Protein AF-A0A5S3YKK8-F1 (afdb_monomer)

Foldseek 3Di:
DVVVVVVVVVVVVPPPPPPPPPDQPDPDPQQDWDDDPPDPDIDGSSVQPPHDDDDDDDDCPDPCNVVPPVD

Mean predicted aligned error: 11.8 Å

S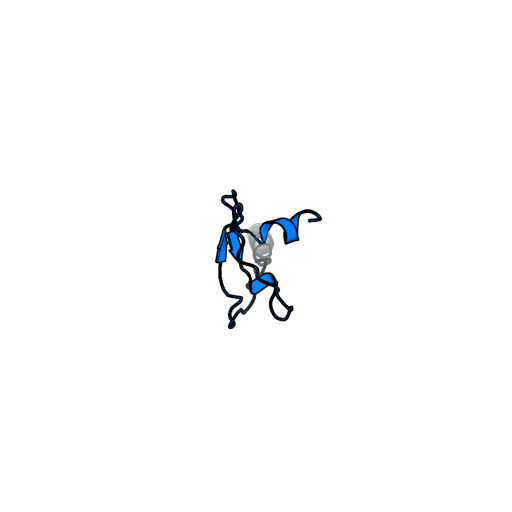equence (71 aa):
MLNKLLTLTLISSSLLLSSQVLAATCDDFTNVELRKLRSQDTLNLCQFKNKPLLIVNTASNCGFTGQFEDL

Secondary structure (DSSP, 8-state):
-HHHHHHHHHHHGGG------------STT--EEEPTTSS-EEEGGGGTTS--------TTSTTGGGGTT-

Solvent-accessible surface area (backbone atoms only — not comparable to full-atom values): 5006 Å² total; per-residue (Å²): 114,68,68,63,54,57,53,56,56,61,67,60,70,74,74,74,81,70,78,77,78,78,70,79,90,58,90,57,90,37,63,41,80,43,70,44,88,98,51,92,52,68,46,57,45,40,87,48,65,100,52,94,78,91,85,78,93,82,59,90,88,44,98,67,43,71,82,52,76,92,112

Structure (mmCIF, N/CA/C/O backbone):
data_AF-A0A5S3YKK8-F1
#
_entry.id   AF-A0A5S3YKK8-F1
#
loop_
_atom_site.group_PDB
_atom_site.id
_atom_site.type_symbol
_atom_site.label_atom_id
_atom_site.label_alt_id
_atom_site.label_comp_id
_atom_site.label_asym_id
_atom_site.label_entity_id
_atom_site.label_seq_id
_atom_site.pdbx_PDB_ins_code
_atom_site.Cartn_x
_atom_site.Cartn_y
_atom_site.Cartn_z
_a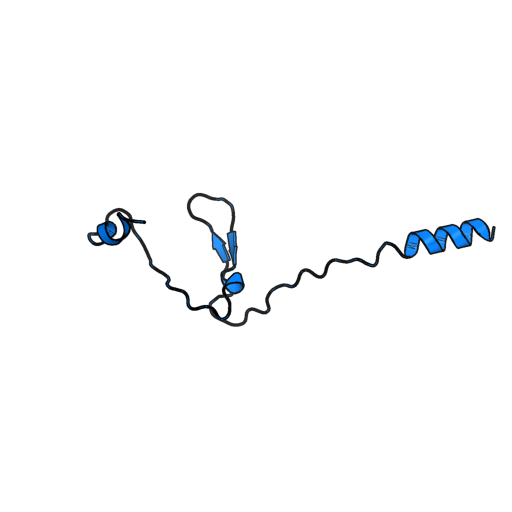tom_site.occupancy
_atom_site.B_iso_or_equiv
_atom_site.auth_seq_id
_atom_site.auth_comp_id
_atom_site.auth_asym_id
_atom_site.auth_atom_id
_atom_site.pdbx_PDB_model_num
ATOM 1 N N . MET A 1 1 ? -16.945 44.353 41.502 1.00 58.09 1 MET A N 1
ATOM 2 C CA . MET A 1 1 ? -16.144 43.101 41.527 1.00 58.09 1 MET A CA 1
ATOM 3 C C . MET A 1 1 ? -16.923 41.901 40.984 1.00 58.09 1 MET A C 1
ATOM 5 O O . MET A 1 1 ? -16.318 41.057 40.340 1.00 58.09 1 MET A O 1
ATOM 9 N N . LEU A 1 2 ? -18.253 41.879 41.134 1.00 61.41 2 LEU A N 1
ATOM 10 C CA . LEU A 1 2 ? -19.133 40.819 40.630 1.00 61.41 2 LEU A CA 1
ATOM 11 C C . LEU A 1 2 ? -19.125 40.667 39.090 1.00 61.41 2 LEU A C 1
ATOM 13 O O . LEU A 1 2 ? -19.045 39.552 38.593 1.00 61.41 2 LEU A O 1
ATOM 17 N N . ASN A 1 3 ? -19.071 41.767 38.325 1.00 53.31 3 ASN A N 1
ATOM 18 C CA . ASN A 1 3 ? -19.033 41.703 36.851 1.00 53.31 3 ASN A CA 1
ATOM 19 C C . ASN A 1 3 ? -17.722 41.132 36.286 1.00 53.31 3 ASN A C 1
ATOM 21 O O . ASN A 1 3 ? -17.762 40.504 35.235 1.00 53.31 3 ASN A O 1
ATOM 25 N N . LYS A 1 4 ? -16.583 41.314 36.980 1.00 57.19 4 LYS A N 1
ATOM 26 C CA . LYS A 1 4 ? -15.293 40.685 36.623 1.00 57.19 4 LYS A CA 1
ATOM 27 C C . LYS A 1 4 ? -15.315 39.178 36.889 1.00 57.19 4 LYS A C 1
ATOM 29 O O . LYS A 1 4 ? -14.704 38.427 36.145 1.00 57.19 4 LYS A O 1
ATOM 34 N N . LEU A 1 5 ? -16.049 38.747 37.918 1.00 54.59 5 LEU A N 1
ATOM 35 C CA . LEU A 1 5 ? -16.243 37.332 38.230 1.00 54.59 5 LEU A CA 1
ATOM 36 C C . LEU A 1 5 ? -17.186 36.661 37.215 1.00 54.59 5 LEU A C 1
ATOM 38 O O . LEU A 1 5 ? -16.916 35.547 36.785 1.00 54.59 5 LEU A O 1
ATOM 42 N N . LEU A 1 6 ? -18.222 37.378 36.759 1.00 55.94 6 LEU A N 1
ATOM 43 C CA . LEU A 1 6 ? -19.172 36.907 35.741 1.00 55.94 6 LEU A CA 1
ATOM 44 C C . LEU A 1 6 ? -18.571 36.851 34.321 1.00 55.94 6 LEU A C 1
ATOM 46 O O . LEU A 1 6 ? -18.944 36.003 33.518 1.00 55.94 6 LEU A O 1
ATOM 50 N N . THR A 1 7 ? -17.619 37.734 33.997 1.00 54.66 7 THR A N 1
ATOM 51 C CA . THR A 1 7 ? -16.862 37.647 32.731 1.00 54.66 7 THR A CA 1
ATOM 52 C C . THR A 1 7 ? -15.812 36.541 32.769 1.00 54.66 7 THR A C 1
ATOM 54 O O . THR A 1 7 ? -15.585 35.893 31.752 1.00 54.66 7 THR A O 1
ATOM 57 N N . LEU A 1 8 ? -15.219 36.265 33.936 1.00 54.00 8 LEU A N 1
ATOM 58 C CA . LEU A 1 8 ? -14.256 35.173 34.097 1.00 54.00 8 LEU A CA 1
ATOM 59 C C . LEU A 1 8 ? -14.915 33.789 33.955 1.00 54.00 8 LEU A C 1
ATOM 61 O O . LEU A 1 8 ? -14.300 32.872 33.416 1.00 54.00 8 LEU A O 1
ATOM 65 N N . THR A 1 9 ? -16.179 33.641 34.366 1.00 55.38 9 THR A N 1
ATOM 66 C CA . THR A 1 9 ? -16.935 32.393 34.169 1.00 55.38 9 THR A CA 1
ATOM 67 C C . THR A 1 9 ? -17.384 32.185 32.719 1.00 55.38 9 THR A C 1
ATOM 69 O O . THR A 1 9 ? -17.405 31.044 32.258 1.00 55.38 9 THR A O 1
ATOM 72 N N . LEU A 1 10 ? -17.674 33.255 31.966 1.00 53.50 10 LEU A N 1
ATOM 73 C CA . LEU A 1 10 ? -18.100 33.158 30.561 1.00 53.50 10 LEU A CA 1
ATOM 74 C C . LEU A 1 10 ? -16.961 32.737 29.613 1.00 53.50 10 LEU A C 1
ATOM 76 O O . LEU A 1 10 ? -17.202 32.019 28.648 1.00 53.50 10 LEU A O 1
ATOM 80 N N . ILE A 1 11 ? -15.717 33.129 29.914 1.00 55.25 11 ILE A N 1
ATOM 81 C CA . ILE A 1 11 ? -14.523 32.770 29.122 1.00 55.25 11 ILE A CA 1
ATOM 82 C C . ILE A 1 11 ? -14.109 31.301 29.354 1.00 55.25 11 ILE A C 1
ATOM 84 O O . ILE A 1 11 ? -13.452 30.700 28.511 1.00 55.25 11 ILE A O 1
ATOM 88 N N . SER A 1 12 ? -14.527 30.691 30.468 1.00 53.75 12 SER A N 1
ATOM 89 C CA . SER A 1 12 ? -14.187 29.302 30.810 1.00 53.75 12 SER A CA 1
ATOM 90 C C . SER A 1 12 ? -15.033 28.256 30.058 1.00 53.75 12 SER A C 1
ATOM 92 O O . SER A 1 12 ? -14.584 27.133 29.837 1.00 53.75 12 SER A O 1
ATOM 94 N N . SER A 1 13 ? -16.247 28.605 29.608 1.00 52.31 13 SER A N 1
ATOM 95 C CA . SER A 1 13 ? -17.158 27.641 28.954 1.00 52.31 13 SER A CA 1
ATOM 96 C C . SER A 1 13 ? -16.805 27.293 27.502 1.00 52.31 13 SER A C 1
ATOM 98 O O . SER A 1 13 ? -17.351 26.336 26.959 1.00 52.31 13 SER A O 1
ATOM 100 N N . SER A 1 14 ? -15.897 28.022 26.851 1.00 56.78 14 SER A N 1
ATOM 101 C CA . SER A 1 14 ? -15.536 27.802 25.441 1.00 56.78 14 SER A CA 1
ATOM 102 C C . SER A 1 14 ? -14.436 26.752 25.216 1.00 56.78 14 SER A C 1
ATOM 104 O O . SER A 1 14 ? -14.132 26.441 24.067 1.00 56.78 14 SER A O 1
ATOM 106 N N . LEU A 1 15 ? -13.861 26.160 26.272 1.00 58.50 15 LEU A N 1
ATOM 107 C CA . LEU A 1 15 ? -12.744 25.203 26.164 1.00 58.50 15 LEU A CA 1
ATOM 108 C C . LEU A 1 15 ? -13.146 23.716 26.066 1.00 58.50 15 LEU A C 1
ATOM 110 O O . LEU A 1 15 ? -12.268 22.858 26.043 1.00 58.50 15 LEU A O 1
ATOM 114 N N . LEU A 1 16 ? -14.440 23.385 26.005 1.00 60.31 16 LEU A N 1
ATOM 115 C CA . LEU A 1 16 ? -14.910 21.988 26.069 1.00 60.31 16 LEU A CA 1
ATOM 116 C C . LEU A 1 16 ? -15.270 21.349 24.716 1.00 60.31 16 LEU A C 1
ATOM 118 O O . LEU A 1 16 ? -15.706 20.202 24.692 1.00 60.31 16 LEU A O 1
ATOM 122 N N . LEU A 1 17 ? -15.044 22.021 23.581 1.00 61.81 17 LEU A N 1
ATOM 123 C CA . LEU A 1 17 ? -15.121 21.380 22.258 1.00 61.81 17 LEU A CA 1
ATOM 124 C C . LEU A 1 17 ? -13.764 20.767 21.871 1.00 61.81 17 LEU A C 1
ATOM 126 O O . LEU A 1 17 ? -13.157 21.110 20.856 1.00 61.81 17 LEU A O 1
ATOM 130 N N . SER A 1 18 ? -13.264 19.840 22.685 1.00 65.00 18 SER A N 1
ATOM 131 C CA . SER A 1 18 ? 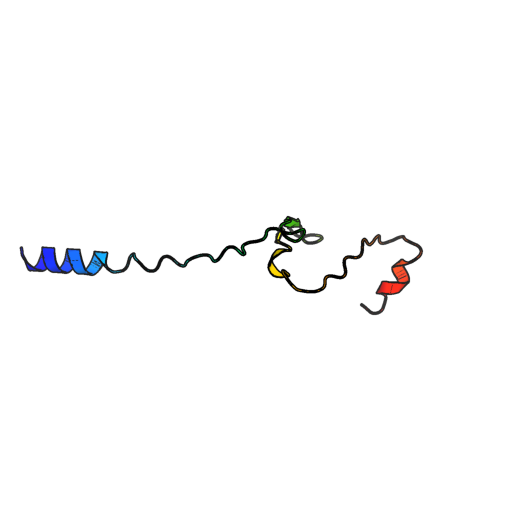-12.196 18.941 22.254 1.00 65.00 18 SER A CA 1
ATOM 132 C C . SER A 1 18 ? -12.780 17.962 21.233 1.00 65.00 18 SER A C 1
ATOM 134 O O . SER A 1 18 ? -13.566 17.073 21.558 1.00 65.00 18 SER A O 1
ATOM 136 N N . SER A 1 19 ? -12.422 18.166 19.963 1.00 64.50 19 SER A N 1
ATOM 137 C CA . SER A 1 19 ? -12.761 17.257 18.868 1.0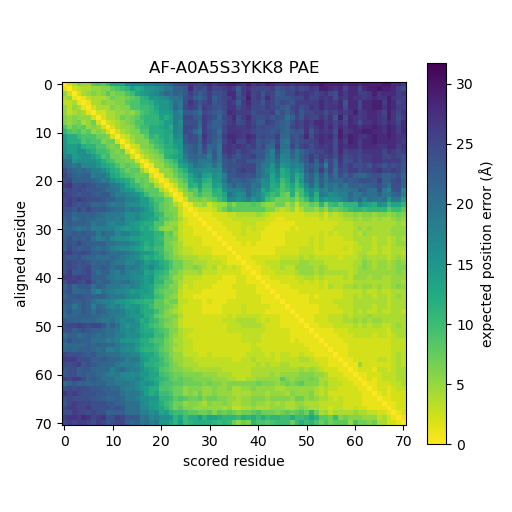0 64.50 19 SER A CA 1
ATOM 138 C C . SER A 1 19 ? -12.178 15.885 19.186 1.00 64.50 19 SER A C 1
ATOM 140 O O . SER A 1 19 ? -10.960 15.715 19.226 1.00 64.50 19 SER A O 1
ATOM 142 N N . GLN A 1 20 ? -13.045 14.916 19.464 1.00 61.91 20 GLN A N 1
ATOM 143 C CA . GLN A 1 20 ? -12.631 13.544 19.712 1.00 61.91 20 GLN A CA 1
ATOM 144 C C . GLN A 1 20 ? -12.157 12.990 18.370 1.00 61.91 20 GLN A C 1
ATOM 146 O O . GLN A 1 20 ? -12.966 12.697 17.490 1.00 61.91 20 GLN A O 1
ATOM 151 N N . VAL A 1 21 ? -10.839 12.919 18.177 1.00 63.75 21 VAL A N 1
ATOM 152 C CA . VAL A 1 21 ? -10.258 12.198 17.046 1.00 63.75 21 VAL A CA 1
ATOM 153 C C . VAL A 1 21 ? -10.624 10.735 17.256 1.00 63.75 21 VAL A C 1
ATOM 155 O O . VAL A 1 21 ? -10.051 10.058 18.107 1.00 63.75 21 VAL A O 1
ATOM 158 N N . LEU A 1 22 ? -11.640 10.276 16.526 1.00 62.09 22 LEU A N 1
ATOM 159 C CA . LEU A 1 22 ? -12.081 8.892 16.538 1.00 62.09 22 LEU A CA 1
ATOM 160 C C . LEU A 1 22 ? -11.000 8.067 15.830 1.00 62.09 22 LEU A C 1
ATOM 162 O O . LEU A 1 22 ? -11.043 7.863 14.618 1.00 62.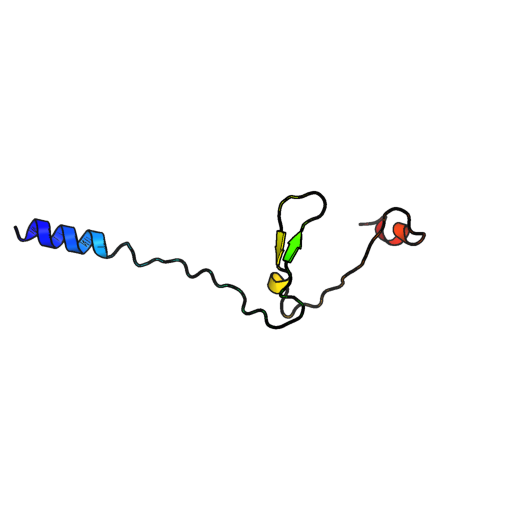09 22 LEU A O 1
ATOM 166 N N . ALA A 1 23 ? -9.978 7.653 16.576 1.00 63.00 23 ALA A N 1
ATOM 167 C CA . ALA A 1 23 ? -9.055 6.642 16.096 1.00 63.00 23 ALA A CA 1
ATOM 168 C C . ALA A 1 23 ? -9.880 5.379 15.830 1.00 63.00 23 ALA A C 1
ATOM 170 O O . ALA A 1 23 ? -10.601 4.906 16.712 1.00 63.00 23 ALA A O 1
ATOM 171 N N . ALA A 1 24 ? -9.828 4.863 14.603 1.00 65.12 24 ALA A N 1
ATOM 172 C CA . ALA A 1 24 ? -10.458 3.591 14.304 1.00 65.12 24 ALA A CA 1
ATOM 173 C C . ALA A 1 24 ? -9.869 2.524 15.248 1.00 65.12 24 ALA A C 1
ATOM 175 O O . ALA A 1 24 ? -8.660 2.468 15.470 1.00 65.12 24 ALA A O 1
ATOM 176 N N . THR A 1 25 ? -10.724 1.715 15.869 1.00 71.94 25 THR A N 1
ATOM 177 C CA . THR A 1 25 ? -10.308 0.611 16.739 1.00 71.94 25 THR A CA 1
ATOM 178 C C . THR A 1 25 ? -9.978 -0.589 15.854 1.00 71.94 25 THR A C 1
ATOM 180 O O . THR A 1 25 ? -10.847 -1.365 15.452 1.00 71.94 25 THR A O 1
ATOM 183 N N . CYS A 1 26 ? -8.714 -0.682 15.453 1.00 83.50 26 CYS A N 1
ATOM 184 C CA . CYS A 1 26 ? -8.219 -1.635 14.461 1.00 83.50 26 CYS A CA 1
ATOM 185 C C . CYS A 1 26 ? -7.459 -2.760 15.163 1.00 83.50 26 CYS A C 1
ATOM 187 O O . CYS A 1 26 ? -6.357 -2.548 15.664 1.00 83.50 26 CYS A O 1
ATOM 189 N N . ASP A 1 27 ? -8.041 -3.950 15.208 1.00 87.94 27 ASP A N 1
ATOM 190 C CA . ASP A 1 27 ? -7.485 -5.140 15.859 1.0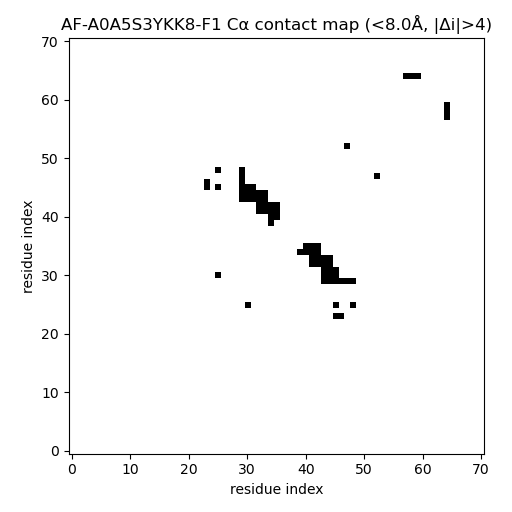0 87.94 27 ASP A CA 1
ATOM 191 C C . ASP A 1 27 ? -7.212 -6.282 14.865 1.00 87.94 27 ASP A C 1
ATOM 193 O O . ASP A 1 27 ? -7.045 -7.433 15.257 1.00 87.94 27 ASP A O 1
ATOM 197 N N . ASP A 1 28 ? -7.145 -5.961 13.572 1.00 91.44 28 ASP A N 1
ATOM 198 C CA . ASP A 1 28 ? -6.914 -6.909 12.483 1.00 91.44 28 ASP A CA 1
ATOM 199 C C . ASP A 1 28 ? -5.673 -6.538 11.642 1.00 91.44 28 ASP A C 1
ATOM 201 O O . ASP A 1 28 ? -4.887 -5.653 11.992 1.00 91.44 28 ASP A O 1
ATOM 205 N N . PHE A 1 29 ? -5.494 -7.217 10.502 1.00 92.62 29 PHE A N 1
ATOM 206 C CA . PHE A 1 29 ? -4.355 -7.004 9.601 1.00 92.62 29 PHE A CA 1
ATOM 207 C C . PHE A 1 29 ? -4.301 -5.598 8.981 1.00 92.62 29 PHE A C 1
ATOM 209 O O . PHE A 1 29 ? -3.267 -5.211 8.437 1.00 92.62 29 PHE A O 1
ATOM 216 N N . THR A 1 30 ? -5.398 -4.838 9.030 1.00 94.75 30 THR A N 1
ATOM 217 C CA . THR A 1 30 ? -5.458 -3.477 8.491 1.00 94.75 30 THR A CA 1
ATOM 218 C C . THR A 1 30 ? -4.833 -2.450 9.435 1.00 94.75 30 THR A C 1
ATOM 220 O O . THR A 1 30 ? -4.620 -1.315 9.021 1.00 94.75 30 THR A O 1
ATOM 223 N N . ASN A 1 31 ? -4.460 -2.827 10.665 1.00 94.06 31 ASN A N 1
ATOM 224 C CA . ASN A 1 31 ? -3.716 -1.960 11.582 1.00 94.06 31 ASN A CA 1
ATOM 225 C C . ASN A 1 31 ? -2.225 -1.850 11.202 1.00 94.06 31 ASN A C 1
ATOM 227 O O . ASN A 1 31 ? -1.330 -2.234 11.956 1.00 94.06 31 ASN A O 1
ATOM 231 N N . VAL A 1 32 ? -1.960 -1.356 9.993 1.00 93.69 32 VAL A N 1
ATOM 232 C CA . VAL A 1 32 ? -0.616 -1.161 9.446 1.00 93.69 32 VAL A CA 1
ATOM 233 C C . VAL A 1 32 ? -0.530 0.175 8.715 1.00 93.69 32 VAL A C 1
ATOM 235 O O . VAL A 1 32 ? -1.420 0.545 7.947 1.00 93.69 32 VAL A O 1
ATOM 238 N N . GLU A 1 33 ? 0.566 0.893 8.947 1.00 95.19 33 GLU A N 1
ATOM 239 C CA . GLU A 1 33 ? 0.918 2.117 8.226 1.00 95.19 33 GLU A CA 1
ATOM 240 C C . GLU A 1 33 ? 1.723 1.779 6.969 1.00 95.19 33 GLU A C 1
ATOM 242 O O . GLU A 1 33 ? 2.730 1.068 7.028 1.00 95.19 33 GLU A O 1
ATOM 247 N N . LEU A 1 34 ? 1.309 2.327 5.829 1.00 95.56 34 LEU A N 1
ATOM 248 C CA . LEU A 1 34 ? 1.994 2.195 4.548 1.00 95.56 34 LEU A CA 1
ATOM 249 C C . LEU A 1 34 ? 2.328 3.576 3.989 1.00 95.56 34 LEU A C 1
ATOM 251 O O . LEU A 1 34 ? 1.491 4.477 3.958 1.00 95.56 34 LEU A O 1
ATOM 255 N N . ARG A 1 35 ? 3.552 3.744 3.487 1.00 97.38 35 ARG A N 1
ATOM 256 C CA . ARG A 1 35 ? 3.945 4.959 2.765 1.00 97.38 35 ARG A CA 1
ATOM 257 C C . ARG A 1 35 ? 3.387 4.922 1.346 1.00 97.38 35 ARG A C 1
ATOM 259 O O . ARG A 1 35 ? 3.576 3.934 0.635 1.00 97.38 35 ARG A O 1
ATOM 266 N N . LYS A 1 36 ? 2.771 6.018 0.902 1.00 96.19 36 LYS A N 1
ATOM 267 C CA . LYS A 1 36 ? 2.341 6.157 -0.495 1.00 96.19 36 LYS A CA 1
ATOM 268 C C . LYS A 1 36 ? 3.553 6.152 -1.432 1.00 96.19 36 LYS A C 1
ATOM 270 O O . LYS A 1 36 ? 4.619 6.685 -1.113 1.00 96.19 36 LYS A O 1
ATOM 275 N N . LEU A 1 37 ? 3.398 5.556 -2.612 1.00 94.31 37 LEU A N 1
ATOM 276 C CA . LEU A 1 37 ? 4.469 5.498 -3.604 1.00 94.31 37 LEU A CA 1
ATOM 277 C C . LEU A 1 37 ? 4.906 6.922 -3.992 1.00 94.31 37 LEU A C 1
ATOM 279 O O . LEU A 1 37 ? 4.071 7.749 -4.343 1.00 94.31 37 LEU A O 1
ATOM 283 N N . ARG A 1 38 ? 6.215 7.203 -3.924 1.00 94.00 38 ARG A N 1
ATOM 284 C CA . ARG A 1 38 ? 6.816 8.519 -4.236 1.00 94.00 38 ARG A CA 1
ATOM 285 C C . ARG A 1 38 ? 6.242 9.709 -3.438 1.00 94.00 38 ARG A C 1
ATOM 287 O O . ARG A 1 38 ? 6.308 10.837 -3.912 1.00 94.00 38 ARG A O 1
ATOM 294 N N . SER A 1 39 ? 5.730 9.486 -2.227 1.00 96.94 39 SER A N 1
ATOM 295 C CA . SER A 1 39 ? 5.290 10.554 -1.316 1.00 96.94 39 SER A CA 1
ATOM 296 C C . SER A 1 39 ? 5.918 10.397 0.074 1.00 96.94 39 SER A C 1
ATOM 298 O O . SER A 1 39 ? 6.406 9.322 0.431 1.00 96.94 39 SER A O 1
ATOM 300 N N . GLN A 1 40 ? 5.925 11.484 0.847 1.00 95.94 40 GLN A N 1
ATOM 301 C CA . GLN A 1 40 ? 6.234 11.462 2.282 1.00 95.94 40 GLN A CA 1
ATOM 302 C C . GLN A 1 40 ? 5.011 11.076 3.126 1.00 95.94 40 GLN A C 1
ATOM 304 O O . GLN A 1 40 ? 5.165 10.716 4.289 1.00 95.94 40 GLN A O 1
ATOM 309 N N . ASP A 1 41 ? 3.815 11.107 2.536 1.00 97.25 41 ASP A N 1
ATOM 310 C CA . ASP A 1 41 ? 2.581 10.756 3.223 1.00 97.25 41 ASP A CA 1
ATOM 311 C C . ASP A 1 41 ? 2.518 9.258 3.528 1.00 97.25 41 ASP A C 1
ATOM 313 O O . ASP A 1 41 ? 2.829 8.403 2.684 1.00 97.25 41 ASP A O 1
ATOM 317 N N . THR A 1 42 ? 1.998 8.943 4.708 1.00 96.69 42 THR A N 1
ATOM 318 C CA . THR A 1 42 ? 1.580 7.594 5.079 1.00 96.69 42 THR A CA 1
ATOM 319 C C . THR A 1 42 ? 0.061 7.488 5.093 1.00 96.69 42 THR A C 1
ATOM 321 O O . THR A 1 42 ? -0.666 8.486 5.102 1.00 96.69 42 THR A O 1
ATOM 324 N N . LEU A 1 43 ? -0.428 6.257 5.022 1.00 94.75 43 LEU A N 1
ATOM 325 C CA . LEU A 1 43 ? -1.819 5.928 5.262 1.00 94.75 43 LEU A CA 1
ATOM 326 C C . LEU A 1 43 ? -1.892 4.671 6.119 1.00 94.75 43 LEU A C 1
ATOM 328 O O . LEU A 1 43 ? -1.161 3.708 5.882 1.00 94.75 43 LEU A O 1
ATOM 332 N N . ASN A 1 44 ? -2.837 4.655 7.048 1.00 95.44 44 ASN A N 1
ATOM 333 C CA . ASN A 1 44 ? -3.203 3.446 7.764 1.00 95.44 44 ASN A CA 1
ATOM 334 C C . ASN A 1 44 ? -4.209 2.642 6.936 1.00 95.44 44 ASN A C 1
ATOM 336 O O . ASN A 1 44 ? -5.212 3.210 6.483 1.00 95.44 44 ASN A O 1
ATOM 340 N N . LEU A 1 45 ? -4.000 1.337 6.754 1.00 95.56 45 LEU A N 1
ATOM 341 C CA . LEU A 1 45 ? -4.984 0.495 6.061 1.00 95.56 45 LEU A CA 1
ATOM 342 C C . LEU A 1 45 ? -6.314 0.382 6.816 1.00 95.56 45 LEU A C 1
ATOM 344 O O . LEU A 1 45 ? -7.326 0.046 6.201 1.00 95.56 45 LEU A O 1
ATOM 348 N N . CYS A 1 46 ? -6.362 0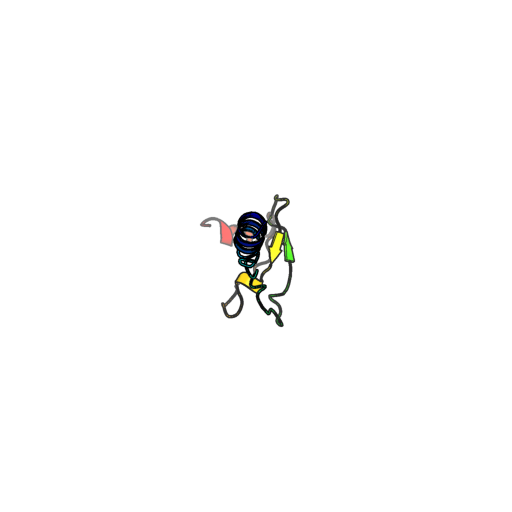.719 8.103 1.00 94.75 46 CYS A N 1
ATOM 349 C CA . CYS A 1 46 ? -7.565 0.573 8.910 1.00 94.75 46 CYS A CA 1
ATOM 350 C C . CYS A 1 46 ? -8.746 1.432 8.452 1.00 94.75 46 CYS A C 1
ATOM 352 O O . CYS A 1 46 ? -9.904 1.097 8.702 1.00 94.75 46 CYS A O 1
ATOM 354 N N . GLN A 1 47 ? -8.492 2.490 7.682 1.00 93.75 47 GLN A N 1
ATOM 355 C CA . GLN A 1 47 ? -9.562 3.219 6.994 1.00 93.75 47 GLN A CA 1
ATOM 356 C C . GLN A 1 47 ? -10.441 2.309 6.102 1.00 93.75 47 GLN A C 1
ATOM 358 O O . GLN A 1 47 ? -11.563 2.675 5.755 1.00 93.75 47 GLN A O 1
ATOM 363 N N . PHE A 1 48 ? -9.950 1.115 5.750 1.00 93.81 48 PHE A N 1
ATOM 364 C CA . PHE A 1 48 ? -10.650 0.100 4.970 1.00 93.81 48 PHE A CA 1
ATOM 365 C C . PHE A 1 48 ? -11.169 -1.092 5.797 1.00 93.81 48 PHE A C 1
ATOM 367 O O . PHE A 1 48 ? -11.539 -2.108 5.207 1.00 93.81 48 PHE A O 1
ATOM 374 N N . LYS A 1 49 ? -11.231 -1.003 7.136 1.00 92.81 49 LYS A N 1
ATOM 375 C CA . LYS A 1 49 ? -11.763 -2.079 7.994 1.00 92.81 49 LYS A CA 1
ATOM 376 C C . LYS A 1 49 ? -13.136 -2.559 7.499 1.00 92.81 49 LYS A C 1
ATOM 378 O O . LYS A 1 49 ? -13.980 -1.757 7.092 1.00 92.81 49 LYS A O 1
ATOM 383 N N . ASN A 1 50 ? -13.364 -3.873 7.554 1.00 92.06 50 ASN A N 1
ATOM 384 C CA . ASN A 1 50 ? -14.590 -4.540 7.092 1.00 92.06 50 ASN A CA 1
ATOM 385 C C . ASN A 1 50 ? -14.905 -4.361 5.591 1.00 92.06 50 ASN A C 1
ATOM 387 O O . ASN A 1 50 ? -16.050 -4.553 5.177 1.00 92.06 50 ASN A O 1
ATOM 391 N N . LYS A 1 51 ? -13.916 -3.999 4.764 1.00 93.75 51 LYS A N 1
ATOM 392 C CA . LYS A 1 51 ? -14.036 -3.986 3.299 1.00 93.75 51 LYS A CA 1
ATOM 393 C C . LYS A 1 51 ? -13.146 -5.075 2.693 1.00 93.75 51 LYS A C 1
ATOM 395 O O . LYS A 1 51 ? -12.0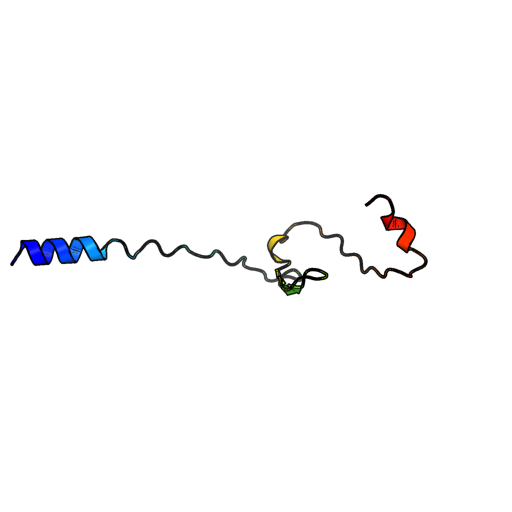45 -5.296 3.196 1.00 93.75 51 LYS A O 1
ATOM 400 N N . PRO A 1 52 ? -13.581 -5.745 1.611 1.00 95.56 52 PRO A N 1
ATOM 401 C CA . PRO A 1 52 ? -12.694 -6.629 0.869 1.00 95.56 52 PRO A CA 1
ATOM 402 C C . PRO A 1 52 ? -11.550 -5.809 0.260 1.00 95.56 52 PRO A C 1
ATOM 404 O O . PRO A 1 52 ? -11.786 -4.778 -0.372 1.00 95.56 52 PRO A O 1
ATOM 407 N N . LEU A 1 53 ? -10.317 -6.275 0.453 1.00 95.19 53 LEU A N 1
ATOM 408 C CA . LEU A 1 53 ? -9.111 -5.656 -0.091 1.00 95.19 53 LEU A CA 1
ATOM 409 C C . LEU A 1 53 ? -8.434 -6.613 -1.070 1.00 95.19 53 LEU A C 1
ATOM 411 O O . LEU A 1 53 ? -8.108 -7.743 -0.711 1.00 95.19 53 LEU A O 1
ATOM 415 N N . LEU A 1 54 ? -8.186 -6.137 -2.291 1.00 95.69 54 LEU A N 1
ATOM 416 C CA . LEU A 1 54 ? -7.300 -6.794 -3.248 1.00 95.69 54 LEU A CA 1
ATOM 417 C C . LEU A 1 54 ? -5.931 -6.113 -3.178 1.00 95.69 54 LEU A C 1
ATOM 419 O O . LEU A 1 54 ? -5.783 -4.964 -3.588 1.00 95.69 54 LEU A O 1
ATOM 423 N N . ILE A 1 55 ? -4.941 -6.819 -2.635 1.00 94.69 55 ILE A N 1
ATOM 424 C CA . ILE A 1 55 ? -3.568 -6.324 -2.497 1.00 94.69 55 ILE A CA 1
ATOM 425 C C . ILE A 1 55 ? -2.704 -7.050 -3.522 1.00 94.69 55 ILE A C 1
ATOM 427 O O . ILE A 1 55 ? -2.578 -8.271 -3.471 1.00 94.69 55 ILE A O 1
ATOM 431 N N . VAL A 1 56 ? -2.102 -6.297 -4.441 1.00 94.38 56 VAL A N 1
ATOM 432 C CA . VAL A 1 56 ? -1.238 -6.842 -5.494 1.00 94.38 56 VAL A CA 1
ATOM 433 C C . VAL A 1 56 ? 0.169 -6.293 -5.313 1.00 94.38 56 VAL A C 1
ATOM 435 O O . VAL A 1 56 ? 0.369 -5.078 -5.306 1.00 94.38 56 VAL A O 1
ATOM 438 N N . ASN A 1 57 ? 1.159 -7.174 -5.169 1.00 93.12 57 ASN A N 1
ATOM 439 C CA . ASN A 1 57 ? 2.555 -6.762 -5.242 1.00 93.12 57 ASN A CA 1
ATOM 440 C C . ASN A 1 57 ? 2.931 -6.564 -6.717 1.00 93.12 57 ASN A C 1
ATOM 442 O O . ASN A 1 57 ? 2.813 -7.482 -7.524 1.00 93.12 57 ASN A O 1
ATOM 446 N N . THR A 1 58 ? 3.379 -5.367 -7.082 1.00 92.69 58 THR A N 1
ATOM 447 C CA . THR A 1 58 ? 3.756 -5.043 -8.463 1.00 92.69 58 THR A CA 1
ATOM 448 C C . THR A 1 58 ? 5.258 -4.814 -8.586 1.00 92.69 58 THR A C 1
ATOM 450 O O . THR A 1 58 ? 5.941 -4.456 -7.626 1.00 92.69 58 THR A O 1
ATOM 453 N N . ALA A 1 59 ? 5.782 -5.027 -9.790 1.00 92.44 59 ALA A N 1
ATOM 454 C CA . ALA A 1 59 ? 7.130 -4.643 -10.181 1.00 92.44 59 ALA A CA 1
ATOM 455 C C . ALA A 1 59 ? 7.120 -4.282 -11.669 1.00 92.44 59 ALA A C 1
ATOM 457 O O . ALA A 1 59 ? 6.480 -4.961 -12.466 1.00 92.44 59 ALA A O 1
ATOM 458 N N . SER A 1 60 ? 7.814 -3.205 -12.047 1.00 90.88 60 SER A N 1
ATOM 459 C CA . SER A 1 60 ? 7.686 -2.602 -13.384 1.00 90.88 60 SER A CA 1
ATOM 460 C C . SER A 1 60 ? 8.162 -3.509 -14.521 1.00 90.88 60 SER A C 1
ATOM 462 O O . SER A 1 60 ? 7.654 -3.414 -15.631 1.00 90.88 60 SER A O 1
ATOM 464 N N . ASN A 1 61 ? 9.103 -4.414 -14.243 1.00 93.88 61 ASN A N 1
ATOM 465 C CA . ASN A 1 61 ? 9.778 -5.238 -15.251 1.00 93.88 61 ASN A CA 1
ATOM 466 C C . ASN A 1 61 ? 9.438 -6.733 -15.119 1.00 93.88 61 ASN A C 1
ATOM 468 O O . ASN A 1 61 ? 10.258 -7.589 -15.448 1.00 93.88 61 ASN A O 1
ATOM 472 N N . CYS A 1 62 ? 8.258 -7.065 -14.594 1.00 93.81 62 CYS A N 1
ATOM 473 C CA . CYS A 1 62 ? 7.782 -8.445 -14.544 1.00 93.81 62 CYS A CA 1
ATOM 474 C C . CYS A 1 62 ? 7.022 -8.809 -15.829 1.00 93.81 62 CYS A C 1
ATOM 476 O O . CYS A 1 62 ? 6.339 -7.977 -16.412 1.00 93.81 62 CYS A O 1
ATOM 478 N N . GLY A 1 63 ? 7.068 -10.080 -16.249 1.00 95.31 63 GLY A N 1
ATOM 479 C CA . GLY A 1 63 ? 6.369 -10.543 -17.465 1.00 95.31 63 GLY A CA 1
ATOM 480 C C . GLY A 1 63 ? 4.841 -10.384 -17.428 1.00 95.31 63 GLY A C 1
ATOM 481 O O . GLY A 1 63 ? 4.176 -10.502 -18.447 1.00 95.31 63 GLY A O 1
ATOM 482 N N . PHE A 1 64 ? 4.293 -10.085 -16.251 1.00 93.75 64 PHE A N 1
ATOM 483 C CA . PHE A 1 64 ? 2.878 -9.853 -15.998 1.00 93.75 64 PHE A CA 1
ATOM 484 C C . PHE A 1 64 ? 2.482 -8.371 -15.945 1.00 93.75 64 PHE A C 1
ATOM 486 O O . PHE A 1 64 ? 1.306 -8.091 -15.728 1.00 93.75 64 PHE A O 1
ATOM 493 N N . THR A 1 65 ? 3.417 -7.430 -16.142 1.00 93.69 65 THR A N 1
ATOM 494 C CA . THR A 1 65 ? 3.136 -5.982 -16.075 1.00 93.69 65 THR A CA 1
ATOM 495 C C . THR A 1 65 ? 2.009 -5.556 -17.021 1.00 93.69 65 THR A C 1
ATOM 497 O O . THR A 1 65 ? 1.229 -4.685 -16.651 1.00 93.69 65 THR A O 1
ATOM 500 N N . GLY A 1 66 ? 1.856 -6.215 -18.179 1.00 93.06 66 GLY A N 1
ATOM 501 C CA . GLY A 1 66 ? 0.792 -5.922 -19.150 1.00 93.06 66 GLY A CA 1
ATOM 502 C C . GLY A 1 66 ? -0.637 -5.998 -18.588 1.00 93.06 66 GLY A C 1
ATOM 503 O O . GLY A 1 66 ? -1.538 -5.369 -19.123 1.00 93.06 66 GLY A O 1
ATOM 504 N N . GLN A 1 67 ? -0.854 -6.682 -17.454 1.00 90.62 67 GLN A N 1
ATOM 505 C CA . GLN A 1 67 ? -2.151 -6.698 -16.755 1.00 90.62 67 GLN A CA 1
ATOM 506 C C . GLN A 1 67 ? -2.616 -5.311 -16.273 1.00 90.62 67 GLN A C 1
ATOM 508 O O . GLN A 1 67 ? -3.780 -5.163 -15.910 1.00 90.62 67 GLN A O 1
ATOM 513 N N . PHE A 1 68 ? -1.720 -4.318 -16.236 1.00 92.25 68 PHE A N 1
ATOM 514 C CA . PHE A 1 68 ? -2.001 -2.960 -15.771 1.00 92.25 68 PHE A CA 1
ATOM 515 C C . PHE A 1 68 ? -2.063 -1.910 -16.890 1.00 92.25 68 PHE A C 1
ATOM 517 O O . PHE A 1 68 ? -2.158 -0.731 -16.580 1.00 92.25 68 PHE A O 1
ATOM 524 N N . GLU A 1 69 ? -1.984 -2.292 -18.168 1.00 89.31 69 GLU A N 1
ATOM 525 C CA . GLU A 1 69 ? -1.934 -1.324 -19.283 1.00 89.31 69 GLU A CA 1
ATOM 526 C C . GLU A 1 69 ? -3.208 -0.473 -19.426 1.00 89.31 69 GLU A C 1
ATOM 528 O O . GLU A 1 69 ? -3.128 0.666 -19.879 1.00 89.31 69 GLU A O 1
ATOM 533 N N . ASP A 1 70 ? -4.353 -0.994 -18.981 1.00 84.81 70 ASP A N 1
ATOM 534 C CA . ASP A 1 70 ? -5.658 -0.324 -19.049 1.00 84.81 70 ASP A CA 1
ATOM 535 C C . ASP A 1 70 ? -6.057 0.407 -17.740 1.00 84.81 70 ASP A C 1
ATOM 537 O O . ASP A 1 70 ? -7.214 0.814 -17.593 1.00 84.81 70 ASP A O 1
ATOM 541 N N . LEU A 1 71 ? -5.136 0.540 -16.771 1.00 79.94 71 LEU A N 1
ATOM 542 C CA . LEU A 1 71 ? -5.342 1.184 -15.455 1.00 79.94 71 LEU A CA 1
ATOM 543 C C . LEU A 1 71 ? -4.681 2.567 -15.376 1.00 79.94 71 LEU A C 1
ATOM 545 O O . LEU A 1 71 ? -5.332 3.477 -14.811 1.00 79.94 71 LEU A O 1
#

Radius of gyration: 24.55 Å; Cα contacts (8 Å, |Δi|>4): 36; chains: 1; bounding box: 29×54×61 Å

pLDDT: mean 81.17, std 16.85, range [52.31, 97.38]

Organism: NCBI:txid151081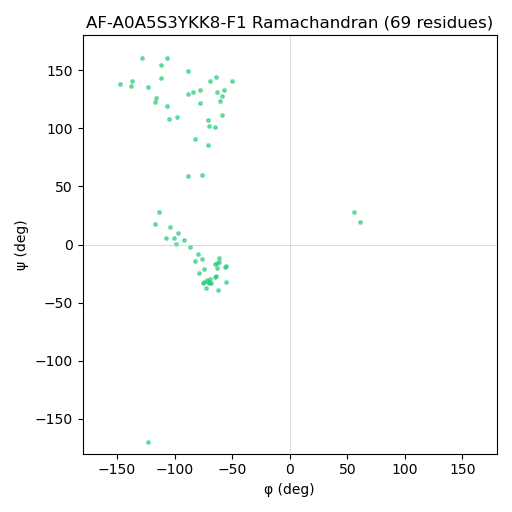

InterPro domains:
  IPR000889 Glutathione peroxidase [PS51355] (19-71)
  IPR029759 Glutathione peroxidase active site [PS00460] (50-65)
  IPR036249 Thioredoxin-like superfamily [SSF52833] (29-70)